Protein AF-A0A0Q0DP15-F1 (afdb_monomer)

Sequence (105 aa):
FTLLGRHAGYTGVLSVGRVQTPTLRLVVDRDREIANFIPKPFWNLDVQLCTAGHSFLAKWVADESVTDEEGRCLDQSAAAAALNALQNSQTATAISVDTERARDS

Nearest PDB structures (foldseek):
  7byf-assembly2_E  TM=5.733E-01  e=7.388E+00  Mus musculus
  4rnd-assembly1_C  TM=3.092E-01  e=5.665E+00  Saccharomyces cerevisiae S288C
  4rnd-assembly1_A  TM=2.170E-01  e=3.560E+00  Saccharomyces cerevisiae S288C

Solvent-accessible surface area (backbone atoms only — not comparable to full-atom values): 6928 Å² total; per-residue (Å²): 101,34,70,62,36,42,77,72,69,40,87,66,81,58,84,79,45,93,57,62,44,58,55,52,45,57,53,54,53,50,52,49,52,58,74,67,58,74,92,72,79,67,56,84,49,80,42,83,45,75,56,98,91,46,73,48,79,44,73,67,81,69,59,74,93,45,30,52,101,84,61,46,23,61,43,70,66,60,50,52,52,50,49,54,53,52,73,74,45,93,76,85,80,86,88,78,85,85,87,82,86,84,75,92,128

Foldseek 3Di:
DQVVCVVVVNPDDDDDDPPVVVVVVVVVVVVVCVVPDDDADFDKDWDWDDDPNDTDIDIDQADPVQADPVRTGRDPVSRVVVVVVRVPDPDDDDPDDDDDDDDDD

Mean predicted aligned error: 9.31 Å

Radius of gyration: 25.44 Å; Cα contacts (8 Å, |Δi|>4): 76; chains: 1; bounding box: 50×42×63 Å

Structure (mmCIF, N/CA/C/O backbone):
data_AF-A0A0Q0DP15-F1
#
_entry.id   AF-A0A0Q0DP15-F1
#
loop_
_atom_site.group_PDB
_atom_site.id
_atom_site.type_symbol
_atom_site.label_atom_id
_atom_site.label_alt_id
_atom_site.label_comp_id
_atom_site.label_asym_id
_atom_site.label_entity_id
_atom_site.label_seq_id
_atom_site.pdbx_PDB_ins_code
_atom_site.Cartn_x
_atom_site.Cartn_y
_atom_site.Cartn_z
_atom_site.occupancy
_atom_site.B_iso_or_equiv
_atom_site.auth_seq_id
_atom_site.auth_comp_id
_atom_site.auth_asym_id
_atom_site.auth_atom_id
_atom_site.pdbx_PDB_model_num
ATOM 1 N N . PHE A 1 1 ? 26.738 3.510 -33.114 1.00 63.53 1 PHE A N 1
ATOM 2 C CA . PHE A 1 1 ? 25.435 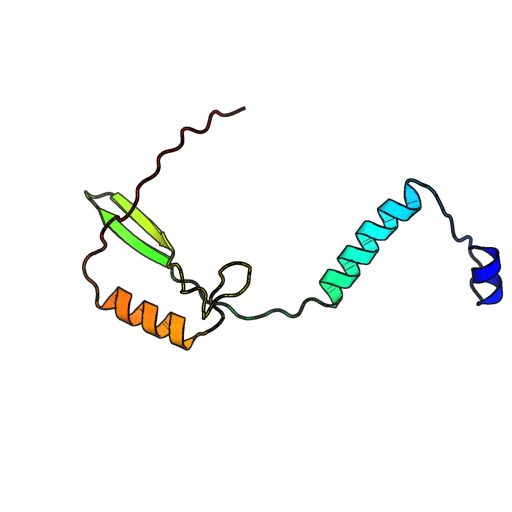2.823 -32.987 1.00 63.53 1 PHE A CA 1
ATOM 3 C C . PHE A 1 1 ? 24.882 2.381 -34.337 1.00 63.53 1 PHE A C 1
ATOM 5 O O . PHE A 1 1 ? 24.771 1.184 -34.536 1.00 63.53 1 PHE A O 1
ATOM 12 N N . THR A 1 2 ? 24.647 3.272 -35.306 1.00 67.69 2 THR A N 1
ATOM 13 C CA . THR A 1 2 ? 24.104 2.895 -36.633 1.00 67.69 2 THR A CA 1
ATOM 14 C C . THR A 1 2 ? 24.918 1.841 -37.401 1.00 67.69 2 THR A C 1
ATOM 16 O O . THR A 1 2 ? 24.329 0.917 -37.948 1.00 67.69 2 THR A O 1
ATOM 19 N N . LEU A 1 3 ? 26.258 1.916 -37.414 1.00 69.81 3 LEU A N 1
ATOM 20 C CA . LEU A 1 3 ? 27.094 0.903 -38.089 1.00 69.81 3 LEU A CA 1
ATOM 21 C C . LEU A 1 3 ? 27.022 -0.478 -37.415 1.00 69.81 3 LEU A C 1
ATOM 23 O O . LEU A 1 3 ? 26.968 -1.492 -38.099 1.00 69.81 3 LEU A O 1
ATOM 27 N N . LEU A 1 4 ? 26.944 -0.512 -36.080 1.00 70.62 4 LEU A N 1
ATOM 28 C CA . LEU A 1 4 ? 26.744 -1.749 -35.317 1.00 70.62 4 LEU A CA 1
ATOM 29 C C . LEU A 1 4 ? 25.350 -2.340 -35.575 1.00 70.62 4 LEU A C 1
ATOM 31 O O . LEU A 1 4 ? 25.225 -3.543 -35.769 1.00 70.62 4 LEU A O 1
ATOM 35 N N . GLY A 1 5 ? 24.319 -1.490 -35.653 1.00 68.06 5 GLY A N 1
ATOM 36 C CA . GLY A 1 5 ? 22.962 -1.902 -36.018 1.00 68.06 5 GLY A CA 1
ATOM 37 C C . GLY A 1 5 ? 22.892 -2.505 -37.422 1.00 68.06 5 GLY A C 1
ATOM 38 O O . GLY A 1 5 ? 22.289 -3.557 -37.598 1.00 68.06 5 GLY A O 1
ATOM 39 N N . ARG A 1 6 ? 23.570 -1.902 -38.408 1.00 68.50 6 ARG A N 1
ATOM 40 C CA . ARG A 1 6 ? 23.619 -2.427 -39.784 1.00 68.50 6 ARG A CA 1
ATOM 41 C C . ARG A 1 6 ? 24.277 -3.799 -39.881 1.00 68.50 6 ARG A C 1
ATOM 43 O O . ARG A 1 6 ? 23.768 -4.647 -40.604 1.00 68.50 6 ARG A O 1
ATOM 50 N N . HIS A 1 7 ? 25.350 -4.048 -39.128 1.00 70.19 7 HIS A N 1
ATOM 51 C CA . HIS A 1 7 ? 25.954 -5.385 -39.055 1.00 70.19 7 HIS A CA 1
ATOM 52 C C . HIS A 1 7 ? 25.034 -6.424 -38.390 1.00 70.19 7 HIS A C 1
ATOM 54 O O . HIS A 1 7 ? 25.130 -7.602 -38.709 1.00 70.19 7 HIS A O 1
ATOM 60 N N . ALA A 1 8 ? 24.115 -5.992 -37.523 1.00 73.19 8 ALA A N 1
ATOM 61 C CA . ALA A 1 8 ? 23.087 -6.837 -36.913 1.00 73.19 8 ALA A CA 1
ATOM 62 C C . ALA A 1 8 ? 21.783 -6.933 -37.742 1.00 73.19 8 ALA A C 1
ATOM 64 O O . ALA A 1 8 ? 20.787 -7.456 -37.250 1.00 73.19 8 ALA A O 1
ATOM 65 N N . GLY A 1 9 ? 21.763 -6.423 -38.983 1.00 73.94 9 GLY A N 1
ATOM 66 C CA . GLY A 1 9 ? 20.603 -6.490 -39.883 1.00 73.94 9 GLY A CA 1
ATOM 67 C C . GLY A 1 9 ? 19.616 -5.317 -39.787 1.00 73.94 9 GLY A C 1
ATOM 68 O O . GLY A 1 9 ? 18.597 -5.325 -40.472 1.00 73.94 9 GLY A O 1
ATOM 69 N N . TYR A 1 10 ? 19.903 -4.283 -38.987 1.00 74.31 10 TYR A N 1
ATOM 70 C CA . TYR A 1 10 ? 19.070 -3.079 -38.889 1.00 74.31 10 TYR A CA 1
ATOM 71 C C . TYR A 1 10 ? 19.385 -2.085 -40.018 1.00 74.31 10 TYR A C 1
ATOM 73 O O . TYR A 1 10 ? 20.461 -1.489 -40.065 1.00 74.31 10 TYR A O 1
ATOM 81 N N . THR A 1 11 ? 18.433 -1.862 -40.924 1.00 71.38 11 THR A N 1
ATOM 82 C CA . THR A 1 11 ? 18.593 -1.005 -42.116 1.00 71.38 11 THR A CA 1
ATOM 83 C C . THR A 1 11 ? 18.409 0.498 -41.851 1.00 71.38 11 THR A C 1
ATOM 85 O O . THR A 1 11 ? 18.738 1.313 -42.715 1.00 71.38 11 THR A O 1
ATOM 88 N N . GLY A 1 12 ? 17.929 0.887 -40.664 1.00 75.81 12 GLY A N 1
ATOM 89 C CA . GLY A 1 12 ? 17.688 2.282 -40.273 1.00 75.81 12 GLY A CA 1
ATOM 90 C C . GLY A 1 12 ? 18.897 3.010 -39.665 1.00 75.81 12 GLY A C 1
ATOM 91 O O . GLY A 1 12 ? 20.003 2.476 -39.564 1.00 75.81 12 GLY A O 1
ATOM 92 N N . VAL A 1 13 ? 18.677 4.254 -39.222 1.00 73.00 13 VAL A N 1
ATOM 93 C CA . VAL A 1 13 ? 19.646 5.039 -38.434 1.00 73.00 13 VAL A CA 1
ATOM 94 C C . VAL A 1 13 ? 19.307 4.915 -36.950 1.00 73.00 13 VAL A C 1
ATOM 96 O O . VAL A 1 13 ? 18.152 5.061 -36.564 1.00 73.00 13 VAL A O 1
ATOM 99 N N . LEU A 1 14 ? 20.311 4.656 -36.110 1.00 72.81 14 LEU A N 1
ATOM 100 C CA . LEU A 1 14 ? 20.189 4.739 -34.654 1.00 72.81 14 LEU A CA 1
ATOM 101 C C . LEU A 1 14 ? 20.706 6.112 -34.219 1.00 72.81 14 LEU A C 1
ATOM 103 O O . LEU A 1 14 ? 21.912 6.298 -34.028 1.00 72.81 14 LEU A O 1
ATOM 107 N N . SER A 1 15 ? 19.798 7.087 -34.137 1.00 71.81 15 SER A N 1
ATOM 108 C CA . SER A 1 15 ? 20.112 8.447 -33.698 1.00 71.81 15 SER A CA 1
ATOM 109 C C . SER A 1 15 ? 20.452 8.461 -32.210 1.00 71.81 15 SER A C 1
ATOM 111 O O . SER A 1 15 ? 19.698 7.949 -31.383 1.00 71.81 15 SER A O 1
ATOM 113 N N . VAL A 1 16 ? 21.584 9.073 -31.872 1.00 75.38 16 VAL A N 1
ATOM 114 C CA . VAL A 1 16 ? 22.017 9.284 -30.488 1.00 75.38 16 VAL A CA 1
ATOM 115 C C . VAL A 1 16 ? 22.195 10.773 -30.266 1.00 75.38 16 VAL A C 1
ATOM 117 O O . VAL A 1 16 ? 22.871 11.442 -31.045 1.00 75.38 16 VAL A O 1
ATOM 120 N N . GLY A 1 17 ? 21.592 11.289 -29.200 1.00 76.62 17 GLY A N 1
ATOM 121 C CA . GLY A 1 17 ? 21.629 12.710 -28.879 1.00 76.62 17 GLY A CA 1
ATOM 122 C C . GLY A 1 17 ? 21.384 12.956 -27.398 1.00 76.62 17 GLY A C 1
ATOM 123 O O . GLY A 1 17 ? 20.682 12.188 -26.742 1.00 76.62 17 GLY A O 1
ATOM 124 N N . ARG A 1 18 ? 21.941 14.053 -26.869 1.00 83.12 18 ARG A N 1
ATOM 125 C CA . ARG A 1 18 ? 21.866 14.409 -25.436 1.00 83.12 18 ARG A CA 1
ATOM 126 C C . ARG A 1 18 ? 20.441 14.629 -24.920 1.00 83.12 18 ARG A C 1
ATOM 128 O O . ARG A 1 18 ? 20.249 14.611 -23.717 1.00 83.12 18 ARG A O 1
ATOM 135 N N . VAL A 1 19 ? 19.472 14.834 -25.810 1.00 85.00 19 VAL A N 1
ATOM 136 C CA . VAL A 1 19 ? 18.048 14.985 -25.468 1.00 85.00 19 VAL A CA 1
ATOM 137 C C . VAL A 1 19 ? 17.261 13.753 -25.909 1.00 85.00 19 VAL A C 1
ATOM 139 O O . VAL A 1 19 ? 16.584 13.131 -25.102 1.00 85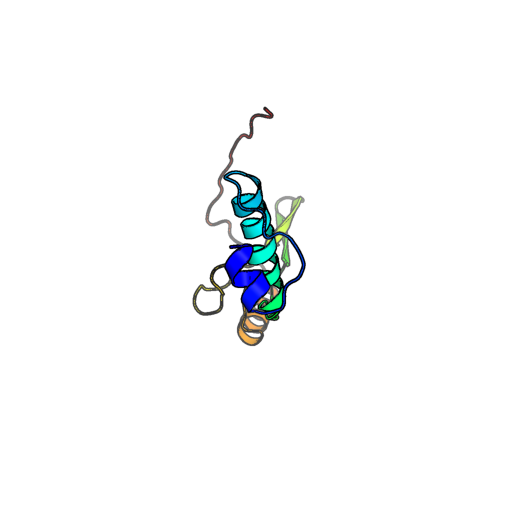.00 19 VAL A O 1
ATOM 142 N N . GLN A 1 20 ? 17.430 13.331 -27.166 1.00 81.44 20 GLN A N 1
ATOM 143 C CA . GLN A 1 20 ? 16.700 12.191 -27.730 1.00 81.44 20 GLN A CA 1
ATOM 144 C C . GLN A 1 20 ? 16.934 10.888 -26.955 1.00 81.44 20 GLN A C 1
ATOM 146 O O . GLN A 1 20 ? 15.984 10.161 -26.680 1.00 81.44 20 GLN A O 1
ATOM 151 N N . THR A 1 21 ? 18.183 10.588 -26.582 1.00 86.00 21 THR A N 1
ATOM 152 C CA . THR A 1 21 ? 18.515 9.332 -25.900 1.00 86.00 21 THR A CA 1
ATOM 153 C C . THR A 1 21 ? 18.023 9.311 -24.445 1.00 86.00 21 THR A C 1
ATOM 155 O O . THR A 1 21 ? 17.425 8.304 -24.069 1.00 86.00 21 THR A O 1
ATOM 158 N N . PRO A 1 22 ? 18.175 10.379 -23.630 1.00 87.19 22 PRO A N 1
ATOM 159 C CA . PRO A 1 22 ? 17.565 10.413 -22.298 1.00 87.19 22 PRO A CA 1
ATOM 160 C C . PRO A 1 22 ? 16.036 10.384 -22.310 1.00 87.19 22 PRO A C 1
ATOM 162 O O . PRO A 1 22 ? 15.450 9.684 -21.493 1.00 87.19 22 PRO A O 1
ATOM 165 N N . THR A 1 23 ? 15.378 11.068 -23.251 1.00 88.19 23 THR A N 1
ATOM 166 C CA . THR A 1 23 ? 13.912 11.009 -23.366 1.00 88.19 23 THR A CA 1
ATOM 167 C C . THR A 1 23 ? 13.435 9.608 -23.743 1.00 88.19 23 THR A C 1
ATOM 169 O O . THR A 1 23 ? 12.527 9.086 -23.103 1.00 88.19 23 THR A O 1
ATOM 172 N N . LEU A 1 24 ? 14.076 8.963 -24.726 1.00 89.12 24 LEU A N 1
ATOM 173 C CA . LEU A 1 24 ? 13.759 7.579 -25.088 1.00 89.12 24 LEU A CA 1
ATOM 174 C C . LEU A 1 24 ? 13.978 6.627 -23.905 1.00 89.12 24 LEU A C 1
ATOM 176 O O . LEU A 1 24 ? 13.189 5.709 -23.705 1.00 89.12 24 LEU A O 1
ATOM 180 N N . ARG A 1 25 ? 15.022 6.863 -23.102 1.00 90.88 25 ARG A N 1
ATOM 181 C CA . ARG A 1 25 ? 15.300 6.063 -21.908 1.00 90.88 25 ARG A CA 1
ATOM 182 C C . ARG A 1 25 ? 14.165 6.129 -20.887 1.00 90.88 25 ARG A C 1
ATOM 184 O O . ARG A 1 25 ? 13.780 5.078 -20.402 1.00 90.88 25 ARG A O 1
ATOM 191 N N . LEU A 1 26 ? 13.607 7.308 -20.603 1.00 93.88 26 LEU A N 1
ATOM 192 C CA . LEU A 1 26 ? 12.480 7.438 -19.665 1.00 93.88 26 LEU A CA 1
ATOM 193 C C . LEU A 1 26 ? 11.275 6.593 -20.097 1.00 93.88 26 LEU A C 1
ATOM 195 O O . LEU A 1 26 ? 10.666 5.924 -19.269 1.00 93.88 26 LEU A O 1
ATOM 199 N N . VAL A 1 27 ? 10.962 6.595 -21.396 1.00 94.44 27 VAL A N 1
ATOM 200 C CA . VAL A 1 27 ? 9.861 5.793 -21.950 1.00 94.44 27 VAL A CA 1
ATOM 201 C C . VAL A 1 27 ? 10.168 4.300 -21.832 1.00 94.44 27 VAL A C 1
ATOM 203 O O . VAL A 1 27 ? 9.354 3.554 -21.308 1.00 94.44 27 VAL A O 1
ATOM 206 N N . VAL A 1 28 ? 11.363 3.868 -22.246 1.00 95.19 28 VAL A N 1
ATOM 207 C CA . VAL A 1 28 ? 11.766 2.452 -22.187 1.00 95.19 28 VAL A CA 1
ATOM 208 C C . VAL A 1 28 ? 11.818 1.929 -20.750 1.00 95.19 28 VAL A C 1
ATOM 210 O O . VAL A 1 28 ? 11.418 0.793 -20.500 1.00 95.19 28 VAL A O 1
ATOM 213 N N . ASP A 1 29 ? 12.323 2.727 -19.811 1.00 96.62 29 ASP A N 1
ATOM 214 C CA . ASP A 1 29 ? 12.393 2.349 -18.401 1.00 96.62 29 ASP A CA 1
ATOM 215 C C . ASP A 1 29 ? 10.969 2.222 -17.824 1.00 96.62 29 ASP A C 1
ATOM 217 O O . ASP A 1 29 ? 10.649 1.193 -17.227 1.00 96.62 29 ASP A O 1
ATOM 221 N N . ARG A 1 30 ? 10.066 3.167 -18.129 1.00 96.75 30 ARG A N 1
ATOM 222 C CA . ARG A 1 30 ? 8.654 3.086 -17.724 1.00 96.75 30 ARG A CA 1
ATOM 223 C C . ARG A 1 30 ? 7.924 1.891 -18.344 1.00 96.75 30 ARG A C 1
ATOM 225 O O . ARG A 1 30 ? 7.187 1.203 -17.642 1.00 96.75 30 ARG A O 1
ATOM 232 N N . ASP A 1 31 ? 8.141 1.608 -19.626 1.00 96.69 31 ASP A N 1
ATOM 233 C CA . ASP A 1 31 ? 7.543 0.453 -20.306 1.00 96.69 31 ASP A CA 1
ATOM 234 C C . ASP A 1 31 ? 7.996 -0.863 -19.664 1.00 96.69 31 ASP A C 1
ATOM 236 O O . ASP A 1 31 ? 7.191 -1.774 -19.469 1.00 96.69 31 ASP A O 1
ATOM 240 N N . ARG A 1 32 ? 9.276 -0.963 -19.279 1.00 96.94 32 ARG A N 1
ATOM 241 C CA . ARG A 1 32 ? 9.805 -2.127 -18.553 1.00 96.94 32 ARG A CA 1
ATOM 242 C C . ARG A 1 32 ? 9.206 -2.256 -17.159 1.00 96.94 32 ARG A C 1
ATOM 244 O O . ARG A 1 32 ? 8.903 -3.372 -16.752 1.00 96.94 32 ARG A O 1
ATOM 251 N N . GLU A 1 33 ? 9.038 -1.158 -16.428 1.00 96.75 33 GLU A N 1
ATOM 252 C CA . GLU A 1 33 ? 8.359 -1.173 -15.127 1.00 96.75 33 GLU A CA 1
ATOM 253 C C . GLU A 1 33 ? 6.919 -1.676 -15.254 1.00 96.75 33 GLU A C 1
ATOM 255 O O . GLU A 1 33 ? 6.505 -2.528 -14.476 1.00 96.75 33 GLU A O 1
ATOM 260 N N . ILE A 1 34 ? 6.172 -1.194 -16.254 1.00 96.44 34 ILE A N 1
ATOM 261 C CA . ILE A 1 34 ? 4.796 -1.638 -16.515 1.00 96.44 34 ILE A CA 1
ATOM 262 C C . ILE A 1 34 ? 4.776 -3.119 -16.904 1.00 96.44 34 ILE A C 1
ATOM 264 O O . ILE A 1 34 ? 3.981 -3.879 -16.358 1.00 96.44 34 ILE A O 1
ATOM 268 N N . ALA A 1 35 ? 5.653 -3.547 -17.817 1.00 97.06 35 ALA A N 1
ATOM 269 C CA . ALA A 1 35 ? 5.704 -4.933 -18.284 1.00 97.06 35 ALA A CA 1
ATOM 270 C C . ALA A 1 35 ? 6.071 -5.926 -17.169 1.00 97.06 35 ALA A C 1
ATOM 272 O O . ALA A 1 35 ? 5.606 -7.063 -17.184 1.00 97.06 35 ALA A O 1
ATOM 273 N N . ASN A 1 36 ? 6.890 -5.495 -16.207 1.00 97.25 36 ASN A N 1
ATOM 274 C CA . ASN A 1 36 ? 7.301 -6.307 -15.063 1.00 97.25 36 ASN A CA 1
ATOM 275 C C . ASN A 1 36 ? 6.403 -6.113 -13.827 1.00 97.25 36 ASN A C 1
ATOM 277 O O . ASN A 1 36 ? 6.660 -6.730 -12.792 1.00 97.25 36 ASN A O 1
ATOM 281 N N . PHE A 1 37 ? 5.370 -5.266 -13.898 1.00 96.19 37 PHE A N 1
ATOM 282 C CA . PHE A 1 37 ? 4.460 -5.041 -12.780 1.00 96.19 37 PHE A CA 1
ATOM 283 C C . PHE A 1 37 ? 3.585 -6.275 -12.548 1.00 96.19 37 PHE A C 1
ATOM 285 O O . PHE A 1 37 ? 2.842 -6.709 -13.428 1.00 96.19 37 PHE A O 1
ATOM 292 N N . ILE A 1 38 ? 3.640 -6.817 -11.331 1.00 95.12 38 ILE A N 1
ATOM 293 C CA . ILE A 1 38 ? 2.781 -7.915 -10.884 1.00 95.12 38 ILE A CA 1
ATOM 294 C C . I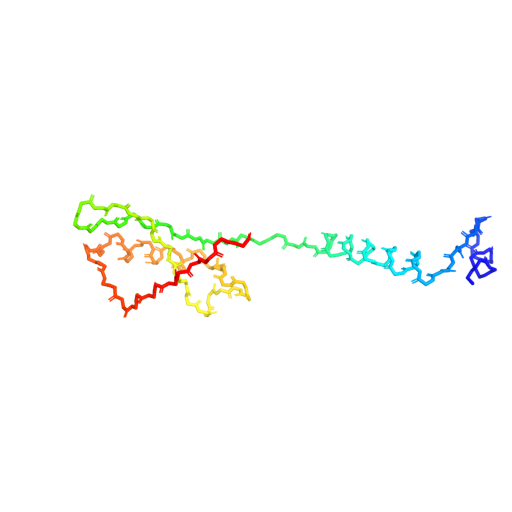LE A 1 38 ? 1.765 -7.329 -9.895 1.00 95.12 38 ILE A C 1
ATOM 296 O O . ILE A 1 38 ? 2.157 -6.996 -8.772 1.00 95.12 38 ILE A O 1
ATOM 300 N N . PRO A 1 39 ? 0.477 -7.194 -10.274 1.00 94.88 39 PRO A N 1
ATOM 301 C CA . PRO A 1 39 ? -0.557 -6.715 -9.367 1.00 94.88 39 PRO A CA 1
ATOM 302 C C . PRO A 1 39 ? -0.680 -7.631 -8.148 1.00 94.88 39 PRO A C 1
ATOM 304 O O . PRO A 1 39 ? -0.707 -8.856 -8.285 1.00 94.88 39 PRO A O 1
ATOM 307 N N . LYS A 1 40 ? -0.801 -7.039 -6.961 1.00 93.69 40 LYS A N 1
ATOM 308 C CA . LYS A 1 40 ? -1.038 -7.760 -5.707 1.00 93.69 40 LYS A CA 1
ATOM 309 C C . LYS A 1 40 ? -2.329 -7.252 -5.066 1.00 93.69 40 LYS A C 1
ATOM 311 O O . LYS A 1 40 ? -2.535 -6.037 -5.044 1.00 93.69 40 LYS A O 1
ATOM 316 N N . PRO A 1 41 ? -3.207 -8.141 -4.571 1.00 95.94 41 PRO A N 1
ATOM 317 C CA . PRO A 1 41 ? -4.351 -7.709 -3.784 1.00 95.94 41 PRO A CA 1
ATOM 318 C C . PRO A 1 41 ? -3.866 -7.078 -2.476 1.00 95.94 41 PRO A C 1
ATOM 320 O O . PRO A 1 41 ? -2.870 -7.515 -1.901 1.00 95.94 41 PRO A O 1
ATOM 323 N N . PHE A 1 42 ? -4.589 -6.064 -2.017 1.00 96.81 42 PHE A N 1
ATOM 324 C CA . PHE A 1 42 ? -4.380 -5.438 -0.719 1.00 96.81 42 PHE A CA 1
ATOM 325 C C . PHE A 1 42 ? -5.728 -5.062 -0.104 1.00 96.81 42 PHE A C 1
ATOM 327 O O . PHE A 1 42 ? -6.738 -4.962 -0.807 1.00 96.81 42 PHE A O 1
ATOM 334 N N . TRP A 1 43 ? -5.737 -4.843 1.207 1.00 96.75 43 TRP A N 1
ATOM 335 C CA . TRP A 1 43 ? -6.940 -4.543 1.975 1.00 96.75 43 TRP A CA 1
ATOM 336 C C . TRP A 1 43 ? -6.787 -3.232 2.739 1.00 96.75 43 TRP A C 1
ATOM 338 O O . TRP A 1 43 ? -5.769 -2.990 3.376 1.00 96.75 43 TRP A O 1
ATOM 348 N N . ASN A 1 44 ? -7.836 -2.414 2.698 1.00 95.19 44 ASN A N 1
ATOM 349 C CA . ASN A 1 44 ? -7.985 -1.196 3.488 1.00 95.19 44 ASN A CA 1
ATOM 350 C C . ASN A 1 44 ? -9.353 -1.219 4.169 1.00 95.19 44 ASN A C 1
ATOM 352 O O . ASN A 1 44 ? -10.299 -1.802 3.634 1.00 95.19 44 ASN A O 1
ATOM 356 N N . LEU A 1 45 ? -9.462 -0.564 5.325 1.00 93.94 45 LEU A N 1
ATOM 357 C CA . LEU A 1 45 ? -10.728 -0.403 6.035 1.00 93.94 45 LEU A CA 1
ATOM 358 C C . LEU A 1 45 ? -11.016 1.083 6.231 1.00 93.94 45 LEU A C 1
ATOM 360 O O . LEU A 1 45 ? -10.193 1.809 6.793 1.00 93.94 45 LEU A O 1
ATOM 364 N N . ASP A 1 46 ? -12.204 1.496 5.802 1.00 93.81 46 ASP A N 1
ATOM 365 C CA . ASP A 1 46 ? -12.764 2.809 6.095 1.00 93.81 46 ASP A CA 1
ATOM 366 C C . ASP A 1 46 ? -13.765 2.674 7.248 1.00 93.81 46 ASP A C 1
ATOM 368 O O . ASP A 1 46 ? -14.641 1.806 7.244 1.00 93.81 46 ASP A O 1
ATOM 372 N N . VAL A 1 47 ? -13.634 3.542 8.247 1.00 91.75 47 VAL A N 1
ATOM 373 C CA . VAL A 1 47 ? -14.458 3.549 9.455 1.00 91.75 47 VAL A CA 1
ATOM 374 C C . VAL A 1 47 ? -15.187 4.879 9.543 1.00 91.75 47 VAL A C 1
ATOM 376 O O . VAL A 1 47 ? -14.570 5.938 9.651 1.00 91.75 47 VAL A O 1
ATOM 379 N N . GLN A 1 48 ? -16.516 4.833 9.522 1.00 92.19 48 GLN A N 1
ATOM 380 C CA . GLN A 1 48 ? -17.340 6.014 9.746 1.00 92.19 48 GLN A CA 1
ATOM 381 C C . GLN A 1 48 ? -17.364 6.338 11.242 1.00 92.19 48 GLN A C 1
ATOM 383 O O . GLN A 1 48 ? -17.985 5.627 12.030 1.00 92.19 48 GLN A O 1
ATOM 388 N N . LEU A 1 49 ? -16.708 7.428 11.627 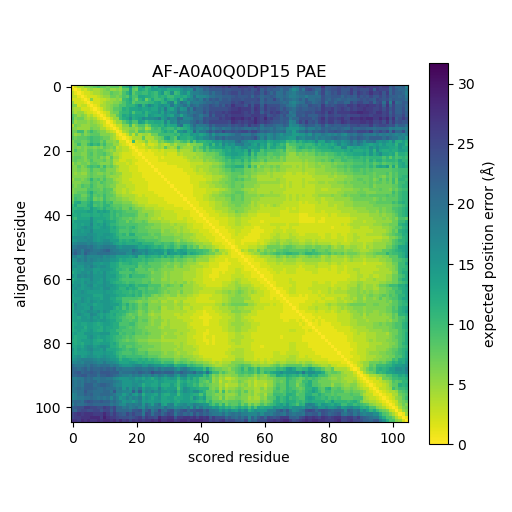1.00 90.81 49 LEU A N 1
ATOM 389 C CA . LEU A 1 49 ? -16.727 7.947 12.989 1.00 90.81 49 LEU A CA 1
ATOM 390 C C . LEU A 1 49 ? -17.693 9.126 13.084 1.00 90.81 49 LEU A C 1
ATOM 392 O O . LEU A 1 49 ? -17.891 9.866 12.118 1.00 90.81 49 LEU A O 1
ATOM 396 N N . CYS A 1 50 ? -18.294 9.295 14.260 1.00 90.19 50 CYS A N 1
ATOM 397 C CA . CYS A 1 50 ? -19.161 10.421 14.577 1.00 90.19 50 CYS A CA 1
ATOM 398 C C . CYS A 1 50 ? -18.744 11.023 15.919 1.00 90.19 50 CYS A C 1
ATOM 400 O O . CYS A 1 50 ? -18.619 10.314 16.915 1.00 90.19 50 CYS A O 1
ATOM 402 N N . THR A 1 51 ? -18.532 12.335 15.944 1.00 88.50 51 THR A N 1
ATOM 403 C CA . THR A 1 51 ? -18.211 13.090 17.156 1.00 88.50 51 THR A CA 1
ATOM 404 C C . THR A 1 51 ? -18.938 14.426 17.137 1.00 88.50 51 THR A C 1
ATOM 406 O O . THR A 1 51 ? -18.939 15.120 16.124 1.00 88.50 51 THR A O 1
ATOM 409 N N . ALA A 1 52 ? -19.604 14.775 18.240 1.00 88.44 52 ALA A N 1
ATOM 410 C CA . ALA A 1 52 ? -20.347 16.032 18.387 1.00 88.44 52 ALA A CA 1
ATOM 411 C C . ALA A 1 52 ? -21.305 16.360 17.212 1.00 88.44 52 ALA A C 1
ATOM 413 O O . ALA A 1 52 ? -21.475 17.519 16.850 1.00 88.44 52 ALA A O 1
ATOM 414 N N . GLY A 1 53 ? -21.922 15.341 16.599 1.00 90.19 53 GLY A N 1
ATOM 415 C CA . GLY A 1 53 ? -22.825 15.500 15.448 1.00 90.19 53 GLY A CA 1
ATOM 416 C C . GLY A 1 53 ? -22.131 15.615 14.085 1.00 90.19 53 GLY A C 1
ATOM 417 O O . GLY A 1 53 ? -22.806 15.660 13.059 1.00 90.19 53 GLY A O 1
ATOM 418 N N . HIS A 1 54 ? -20.799 15.605 14.048 1.00 91.94 54 HIS A N 1
ATOM 419 C CA . HIS A 1 54 ? -20.005 15.591 12.826 1.00 91.94 54 HIS A CA 1
ATOM 420 C C . HIS A 1 54 ? -19.544 14.174 12.508 1.00 91.94 54 HIS A C 1
ATOM 422 O O . HIS A 1 54 ? -18.961 13.491 13.347 1.00 91.94 54 HIS A O 1
ATOM 428 N N . SER A 1 55 ? -19.797 13.745 11.276 1.00 92.88 55 SER A N 1
ATOM 429 C CA . SER A 1 55 ? -19.395 12.436 10.770 1.00 92.88 55 SER A CA 1
ATOM 430 C C . SER A 1 55 ? -18.213 12.581 9.819 1.00 92.88 55 SER A C 1
ATOM 432 O O . SER A 1 55 ? -18.228 13.441 8.942 1.00 92.88 55 SER A O 1
ATOM 434 N N . PHE A 1 56 ? -17.197 11.739 9.981 1.00 93.12 56 PHE A N 1
ATOM 435 C CA . PHE A 1 56 ? -16.032 11.693 9.101 1.00 93.12 56 PHE A CA 1
ATOM 436 C C . PHE A 1 56 ? -15.547 10.254 8.909 1.00 93.12 56 PHE A C 1
ATOM 438 O O . PHE A 1 56 ? -15.805 9.385 9.742 1.00 93.12 56 PHE A O 1
ATOM 445 N N . LEU A 1 57 ? -14.862 10.001 7.794 1.00 93.50 57 LEU A N 1
ATOM 446 C CA . LEU A 1 57 ? -14.235 8.712 7.522 1.00 93.50 57 LEU A CA 1
ATOM 447 C C . LEU A 1 57 ? -12.811 8.712 8.074 1.00 93.50 57 LEU A C 1
ATOM 449 O O . LEU A 1 57 ? -12.011 9.588 7.748 1.00 93.50 57 LEU A O 1
ATOM 453 N N . ALA A 1 58 ? -12.504 7.715 8.892 1.00 92.38 58 ALA A N 1
ATOM 454 C CA . ALA A 1 58 ? -11.157 7.387 9.319 1.00 92.38 58 ALA A CA 1
ATOM 455 C C . ALA A 1 58 ? -10.661 6.165 8.546 1.00 92.38 58 ALA A C 1
ATOM 457 O O . ALA A 1 58 ? -11.435 5.255 8.252 1.00 92.38 58 ALA A O 1
ATOM 458 N N . LYS A 1 59 ? -9.366 6.133 8.241 1.00 93.75 59 LYS A N 1
ATOM 459 C CA . LYS A 1 59 ? -8.724 4.978 7.612 1.00 93.75 59 LYS A CA 1
ATOM 460 C C . LYS A 1 59 ? -7.999 4.162 8.664 1.00 93.75 59 LYS A C 1
ATOM 462 O O . LYS A 1 59 ? -7.296 4.723 9.504 1.00 93.75 59 LYS A O 1
ATOM 467 N N . TRP A 1 60 ? -8.164 2.848 8.607 1.00 93.06 60 TRP A N 1
ATOM 468 C CA . TRP A 1 60 ? -7.349 1.937 9.397 1.00 93.06 60 TRP A CA 1
ATOM 469 C C . TRP A 1 60 ? -5.897 1.964 8.912 1.00 93.06 60 TRP A C 1
ATOM 471 O O . TRP A 1 60 ? -5.637 1.946 7.709 1.00 93.06 60 TRP A O 1
ATOM 481 N N . VAL A 1 61 ? -4.968 1.981 9.865 1.00 92.75 61 VAL A N 1
ATOM 482 C CA . VAL A 1 61 ? -3.532 1.831 9.629 1.00 92.75 61 VAL A CA 1
ATOM 483 C C . VAL A 1 61 ? -3.140 0.437 10.102 1.00 92.75 61 VAL A C 1
ATOM 485 O O . VAL A 1 61 ? -3.290 0.115 11.283 1.00 92.75 61 VAL A O 1
ATOM 488 N N . ALA A 1 62 ? -2.705 -0.399 9.165 1.00 93.19 62 ALA A N 1
ATOM 489 C CA . ALA A 1 62 ? -2.232 -1.743 9.457 1.00 93.19 62 ALA A CA 1
ATOM 490 C C . ALA A 1 62 ? -0.819 -1.715 10.061 1.00 93.19 62 ALA A C 1
ATOM 492 O O . ALA A 1 62 ? -0.081 -0.746 9.895 1.00 93.19 62 ALA A O 1
ATOM 493 N N . ASP A 1 63 ? -0.459 -2.782 10.772 1.00 92.81 63 ASP A N 1
ATOM 494 C CA . ASP A 1 63 ? 0.881 -2.949 11.338 1.00 92.81 63 ASP A CA 1
ATOM 495 C C . ASP A 1 63 ? 1.921 -3.175 10.228 1.00 92.81 63 ASP A C 1
ATOM 497 O O . ASP A 1 63 ? 1.638 -3.872 9.251 1.00 92.81 63 ASP A O 1
ATOM 501 N N . GLU A 1 64 ? 3.132 -2.638 10.397 1.00 92.94 64 GLU A N 1
ATOM 502 C CA . GLU A 1 64 ? 4.213 -2.746 9.406 1.00 92.94 64 GLU A CA 1
ATOM 503 C C . GLU A 1 64 ? 4.570 -4.202 9.059 1.00 92.94 64 GLU A C 1
ATOM 505 O O . GLU A 1 64 ? 5.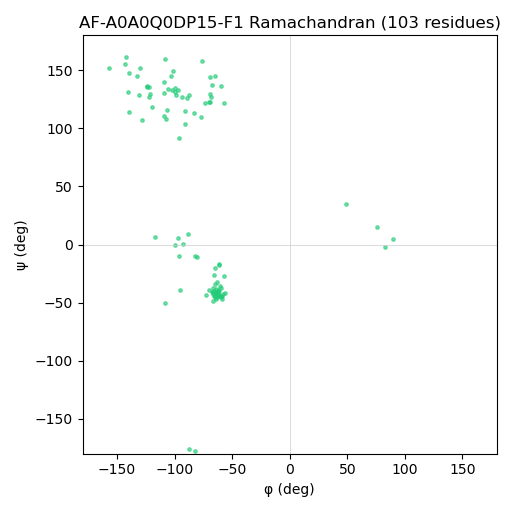005 -4.491 7.946 1.00 92.94 64 GLU A O 1
ATOM 510 N N . SER A 1 65 ? 4.343 -5.144 9.982 1.00 93.31 65 SER A N 1
ATOM 511 C CA . SER A 1 65 ? 4.583 -6.575 9.759 1.00 93.31 65 SER A CA 1
ATOM 512 C C . SER A 1 65 ? 3.685 -7.203 8.689 1.00 93.31 65 SER A C 1
ATOM 514 O O . SER A 1 65 ? 4.031 -8.255 8.148 1.00 93.31 65 SER A O 1
ATOM 516 N N . VAL A 1 66 ? 2.546 -6.577 8.374 1.00 93.44 66 VAL A N 1
ATOM 517 C CA . VAL A 1 66 ? 1.563 -7.074 7.397 1.00 93.44 66 VAL A CA 1
ATOM 518 C C . VAL A 1 66 ? 1.383 -6.140 6.198 1.00 93.44 66 VAL A C 1
ATOM 520 O O . VAL A 1 66 ? 0.495 -6.378 5.369 1.00 93.44 66 VAL A O 1
ATOM 523 N N . THR A 1 67 ? 2.195 -5.085 6.086 1.00 94.75 67 THR A N 1
ATOM 524 C CA . THR A 1 67 ? 2.134 -4.117 4.983 1.00 94.75 67 THR A CA 1
ATOM 525 C C . THR A 1 67 ? 3.300 -4.236 4.011 1.00 94.75 67 THR A C 1
ATOM 527 O O . THR A 1 67 ? 4.358 -4.769 4.333 1.00 94.75 67 THR A O 1
ATOM 530 N N . ASP A 1 68 ? 3.114 -3.714 2.801 1.00 93.06 68 ASP A N 1
ATOM 531 C CA . ASP A 1 68 ? 4.222 -3.434 1.888 1.00 93.06 68 ASP A CA 1
ATOM 532 C C . ASP A 1 68 ? 4.913 -2.091 2.195 1.00 93.06 68 ASP A C 1
ATOM 534 O O . ASP A 1 68 ? 4.550 -1.378 3.130 1.00 93.06 68 ASP A O 1
ATOM 538 N N . GLU A 1 69 ? 5.910 -1.734 1.381 1.00 91.69 69 GLU A N 1
ATOM 539 C CA . GLU A 1 69 ? 6.657 -0.468 1.478 1.00 91.69 69 GLU A CA 1
ATOM 540 C C . GLU A 1 69 ? 5.774 0.782 1.290 1.00 91.69 69 GLU A C 1
ATOM 542 O O . GLU A 1 69 ? 6.175 1.884 1.653 1.00 91.69 69 GLU A O 1
ATOM 547 N N . GLU A 1 70 ? 4.566 0.623 0.740 1.00 90.69 70 GLU A N 1
ATOM 548 C CA . GLU A 1 70 ? 3.582 1.695 0.564 1.00 90.69 70 GLU A CA 1
ATOM 549 C C . GLU A 1 70 ? 2.535 1.720 1.696 1.00 90.69 70 GLU A C 1
ATOM 551 O O . GLU A 1 70 ? 1.578 2.495 1.637 1.00 90.69 70 GLU A O 1
ATOM 556 N N . GLY A 1 71 ? 2.692 0.882 2.729 1.00 92.25 71 GLY A N 1
ATOM 557 C CA . GLY A 1 71 ? 1.781 0.801 3.873 1.00 92.25 71 GLY A CA 1
ATOM 558 C C . GLY A 1 71 ? 0.462 0.080 3.578 1.00 92.25 71 GLY A C 1
ATOM 559 O O . GLY A 1 71 ? -0.492 0.203 4.347 1.00 92.25 71 GLY A O 1
ATOM 560 N N . ARG A 1 72 ? 0.361 -0.669 2.471 1.00 94.38 72 ARG A N 1
ATOM 561 C CA . ARG A 1 72 ? -0.856 -1.411 2.104 1.00 94.38 72 ARG A CA 1
ATOM 562 C C . ARG A 1 72 ? -0.853 -2.786 2.755 1.00 94.38 72 ARG A C 1
ATOM 564 O O . ARG A 1 72 ? 0.100 -3.539 2.580 1.00 94.38 72 ARG A O 1
ATOM 571 N N . CYS A 1 73 ? -1.930 -3.152 3.450 1.00 96.31 73 CYS A N 1
ATOM 572 C CA . CYS A 1 73 ? -2.030 -4.474 4.071 1.00 96.31 73 CYS A CA 1
ATOM 573 C C . CYS A 1 73 ? -2.164 -5.571 3.004 1.00 96.31 73 CYS A C 1
ATOM 575 O O . CYS A 1 73 ? -3.103 -5.543 2.207 1.00 96.31 73 CYS A O 1
ATOM 577 N N . LEU A 1 74 ? -1.249 -6.545 3.007 1.00 95.62 74 LEU A N 1
ATOM 578 C CA . LEU A 1 74 ? -1.241 -7.687 2.080 1.00 95.62 74 LEU A CA 1
ATOM 579 C C . LEU A 1 74 ? -1.817 -8.973 2.696 1.00 95.62 74 LEU A C 1
ATOM 581 O O . LEU A 1 74 ? -1.871 -10.003 2.023 1.00 95.62 74 LEU A O 1
ATOM 585 N N . ASP A 1 75 ? -2.240 -8.933 3.960 1.00 95.88 75 ASP A N 1
ATOM 586 C CA . ASP A 1 75 ? -2.810 -10.077 4.670 1.00 95.88 75 ASP A CA 1
ATOM 587 C C . ASP A 1 75 ? -4.317 -9.886 4.906 1.00 95.88 75 ASP A C 1
ATOM 589 O O . ASP A 1 75 ? -4.761 -9.078 5.727 1.00 95.88 75 ASP A O 1
ATOM 593 N N . GLN A 1 76 ? -5.124 -10.684 4.204 1.00 95.88 76 GLN A N 1
ATOM 594 C CA . GLN A 1 76 ? -6.578 -10.677 4.351 1.00 95.88 76 GLN A CA 1
ATOM 595 C C . GLN A 1 76 ? -7.036 -11.037 5.769 1.00 95.88 76 GLN A C 1
ATOM 597 O O . GLN A 1 76 ? -8.051 -10.520 6.240 1.00 95.88 76 GLN A O 1
ATOM 602 N N . SER A 1 77 ? -6.328 -11.945 6.443 1.00 95.62 77 SER A N 1
ATOM 603 C CA . SER A 1 77 ? -6.689 -12.400 7.785 1.00 95.62 77 SER A CA 1
ATOM 604 C C . SER A 1 77 ? -6.466 -11.297 8.818 1.00 95.62 77 SER A C 1
ATOM 606 O O . SER A 1 77 ? -7.329 -11.083 9.672 1.00 95.62 77 SER A O 1
ATOM 608 N N . ALA A 1 78 ? -5.385 -10.526 8.671 1.00 95.25 78 ALA A N 1
ATOM 609 C CA . ALA A 1 78 ? -5.115 -9.351 9.490 1.00 95.25 78 ALA A CA 1
ATOM 610 C C . ALA A 1 78 ? -6.196 -8.276 9.292 1.00 95.25 78 ALA A C 1
ATOM 612 O O . ALA A 1 78 ? -6.740 -7.759 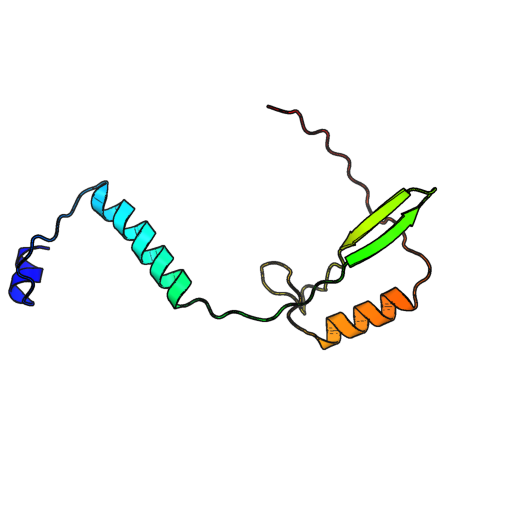10.268 1.00 95.25 78 ALA A O 1
ATOM 613 N N . ALA A 1 79 ? -6.586 -8.005 8.042 1.00 95.62 79 ALA A N 1
ATOM 614 C CA . ALA A 1 79 ? -7.674 -7.076 7.740 1.00 95.62 79 ALA A CA 1
ATOM 615 C C . ALA A 1 79 ? -9.027 -7.546 8.308 1.00 95.62 79 ALA A C 1
ATOM 617 O O . ALA A 1 79 ? -9.779 -6.751 8.872 1.00 95.62 79 ALA A O 1
ATOM 618 N N . ALA A 1 80 ? -9.339 -8.842 8.222 1.00 95.19 80 ALA A N 1
ATOM 619 C CA . ALA A 1 80 ? -10.557 -9.401 8.807 1.00 95.19 80 ALA A CA 1
ATOM 620 C C . ALA A 1 80 ? -10.553 -9.324 10.345 1.00 95.19 80 ALA A C 1
ATOM 622 O O . ALA A 1 80 ? -11.574 -8.998 10.953 1.00 95.19 80 ALA A O 1
ATOM 623 N N . ALA A 1 81 ? -9.409 -9.583 10.984 1.00 94.31 81 ALA A N 1
ATOM 624 C CA . ALA A 1 81 ? -9.249 -9.440 12.428 1.00 94.31 81 ALA A CA 1
ATOM 625 C C . ALA A 1 81 ? -9.444 -7.983 12.874 1.00 94.31 81 ALA A C 1
ATOM 627 O O . ALA A 1 81 ? -10.178 -7.730 13.832 1.00 94.31 81 ALA A O 1
ATOM 628 N N . ALA A 1 82 ? -8.865 -7.028 12.140 1.00 93.19 82 ALA A N 1
ATOM 629 C CA . ALA A 1 82 ? -9.055 -5.602 12.384 1.00 93.19 82 ALA A CA 1
ATOM 630 C C . ALA A 1 82 ? -10.525 -5.185 12.221 1.00 93.19 82 ALA A C 1
ATOM 632 O O . ALA A 1 82 ? -11.060 -4.498 13.088 1.00 93.19 82 ALA A O 1
ATOM 633 N N . LEU A 1 83 ? -11.213 -5.657 11.175 1.00 93.31 83 LEU A N 1
ATOM 634 C CA . LEU A 1 83 ? -12.640 -5.390 10.973 1.00 93.31 83 LEU A CA 1
ATOM 635 C C . LEU A 1 83 ? -13.487 -5.884 12.154 1.00 93.31 83 LEU A C 1
ATOM 637 O O . LEU A 1 83 ? -14.317 -5.136 12.669 1.00 93.31 83 LEU A O 1
ATOM 641 N N . ASN A 1 84 ? -13.249 -7.113 12.619 1.00 93.56 84 ASN A N 1
ATOM 642 C CA . ASN A 1 84 ? -13.957 -7.668 13.772 1.00 93.56 84 ASN A CA 1
ATOM 643 C C . ASN A 1 84 ? -13.673 -6.865 15.053 1.00 93.56 84 ASN A C 1
ATOM 645 O O . ASN A 1 84 ? -14.585 -6.598 15.834 1.00 93.56 84 ASN A O 1
ATOM 649 N N . ALA A 1 85 ? -12.423 -6.454 15.279 1.00 91.00 85 ALA A N 1
ATOM 650 C CA . ALA A 1 85 ? -12.057 -5.632 16.432 1.00 91.00 85 ALA A CA 1
ATOM 651 C C . ALA A 1 85 ? -12.749 -4.259 16.402 1.00 91.00 85 ALA A C 1
ATOM 653 O O . ALA A 1 85 ? -13.266 -3.806 17.424 1.00 91.00 85 ALA A O 1
ATOM 654 N N . LEU A 1 86 ? -12.814 -3.627 15.227 1.00 89.81 86 LEU A N 1
ATOM 655 C CA . LEU A 1 86 ? -13.480 -2.340 15.026 1.00 89.81 86 LEU A CA 1
ATOM 656 C C . LEU A 1 86 ? -14.995 -2.441 15.227 1.00 89.81 86 LEU A C 1
ATOM 658 O O . LEU A 1 86 ? -15.567 -1.591 15.897 1.00 89.81 86 LEU A O 1
ATOM 662 N N . GLN A 1 87 ? -15.644 -3.492 14.717 1.00 87.56 87 GLN A N 1
ATOM 663 C CA . GLN A 1 87 ? -17.089 -3.696 14.894 1.00 87.56 87 GLN A CA 1
ATOM 664 C C . GLN A 1 87 ? -17.486 -3.933 16.356 1.00 87.56 87 GLN A C 1
ATOM 666 O O . GLN A 1 87 ? -18.556 -3.505 16.785 1.00 87.56 87 GLN A O 1
ATOM 671 N N . ASN A 1 88 ? -16.624 -4.602 17.123 1.00 87.00 88 ASN A N 1
ATOM 672 C CA . ASN A 1 88 ? -16.844 -4.842 18.548 1.00 87.00 88 ASN A CA 1
ATOM 673 C C . ASN A 1 88 ? -16.488 -3.628 19.424 1.00 87.00 88 ASN A C 1
ATOM 675 O O . ASN A 1 88 ? -16.807 -3.613 20.614 1.00 87.00 88 ASN A O 1
ATOM 679 N N . SER A 1 89 ? -15.837 -2.611 18.856 1.00 81.56 89 SER A N 1
ATOM 680 C CA . SER A 1 89 ? -15.445 -1.396 19.564 1.00 81.56 89 SER A CA 1
ATOM 681 C C . SER A 1 89 ? -16.511 -0.318 19.387 1.00 81.56 89 SER A C 1
ATOM 683 O O . SER A 1 89 ? -16.892 0.027 18.275 1.00 81.56 89 SER A O 1
ATOM 685 N N . GLN A 1 90 ? -16.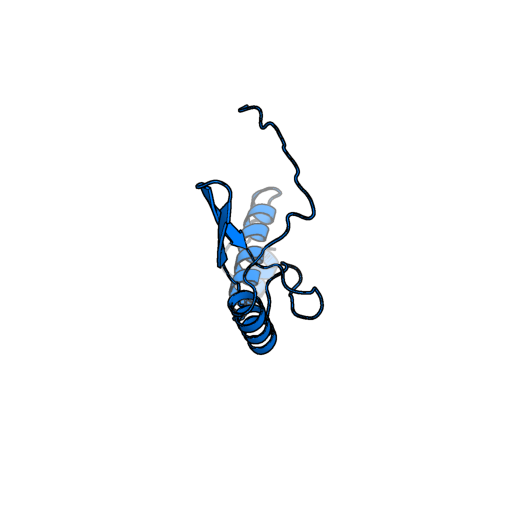998 0.243 20.494 1.00 75.00 90 GLN A N 1
ATOM 686 C CA . GLN A 1 90 ? -18.020 1.301 20.468 1.00 75.00 90 GLN A CA 1
ATOM 687 C C . GLN A 1 90 ? -17.436 2.714 20.553 1.00 75.00 90 GLN A C 1
ATOM 689 O O . GLN A 1 90 ? -18.157 3.695 20.379 1.00 75.00 90 GLN A O 1
ATOM 694 N N . THR A 1 91 ? -16.143 2.834 20.846 1.00 81.19 91 THR A N 1
ATOM 695 C CA . THR A 1 91 ? -15.473 4.113 21.070 1.00 81.19 91 THR A CA 1
ATOM 696 C C . THR A 1 91 ? -14.172 4.180 20.279 1.00 81.19 91 THR A C 1
ATOM 698 O O . THR A 1 91 ? -13.475 3.182 20.105 1.00 81.19 91 THR A O 1
ATOM 701 N N . ALA A 1 92 ? -13.846 5.379 19.801 1.00 85.00 92 ALA A N 1
ATOM 702 C CA . ALA A 1 92 ? -12.558 5.707 19.209 1.00 85.00 92 ALA A CA 1
ATOM 703 C C . ALA A 1 92 ? -11.970 6.896 19.976 1.00 85.00 92 ALA A C 1
ATOM 705 O O . ALA A 1 92 ? -12.679 7.863 20.261 1.00 85.00 92 ALA A O 1
ATOM 706 N N . THR A 1 93 ? -10.684 6.823 20.309 1.00 84.50 93 THR A N 1
ATOM 707 C CA . THR A 1 93 ? -9.975 7.880 21.039 1.00 84.50 93 THR A CA 1
ATOM 708 C C . THR A 1 93 ? -8.997 8.562 20.097 1.00 84.50 93 THR A C 1
ATOM 710 O O . THR A 1 93 ? -8.211 7.892 19.431 1.00 84.50 93 THR A O 1
ATOM 713 N N . ALA A 1 94 ? -9.024 9.893 20.048 1.00 82.50 94 ALA A N 1
ATOM 714 C CA . ALA A 1 94 ? -8.017 10.657 19.323 1.00 82.50 94 ALA A CA 1
ATOM 715 C C . ALA A 1 94 ? -6.696 10.638 20.108 1.00 82.50 94 ALA A C 1
ATOM 717 O O . ALA A 1 94 ? -6.662 11.043 21.268 1.00 82.50 94 ALA A O 1
ATOM 718 N N . ILE A 1 95 ? -5.627 10.147 19.477 1.00 85.56 95 ILE A N 1
ATOM 719 C CA . ILE A 1 95 ? -4.295 10.021 20.094 1.00 85.56 95 ILE A CA 1
ATOM 720 C C . ILE A 1 95 ? -3.422 11.235 19.747 1.00 85.56 95 ILE A C 1
ATOM 722 O O . ILE A 1 95 ? -2.716 11.754 20.607 1.00 85.56 95 ILE A O 1
ATOM 726 N N . SER A 1 96 ? -3.508 11.723 18.510 1.00 84.44 96 SER A N 1
ATOM 727 C CA . SER A 1 96 ? -2.821 12.924 18.033 1.00 84.44 96 SER A CA 1
ATOM 728 C C . SER A 1 96 ? -3.745 13.745 17.133 1.00 84.44 96 SER A C 1
ATOM 730 O O . SER A 1 96 ? -4.611 13.197 16.447 1.00 84.44 96 SER A O 1
ATOM 732 N N . VAL A 1 97 ? -3.587 15.070 17.165 1.00 84.56 97 VAL A N 1
ATOM 733 C CA . VAL A 1 97 ? -4.319 16.009 16.306 1.00 84.56 97 VAL A CA 1
ATOM 734 C C . VAL A 1 97 ? -3.347 17.084 15.847 1.00 84.56 97 VAL A C 1
ATOM 736 O O . VAL A 1 97 ? -2.893 17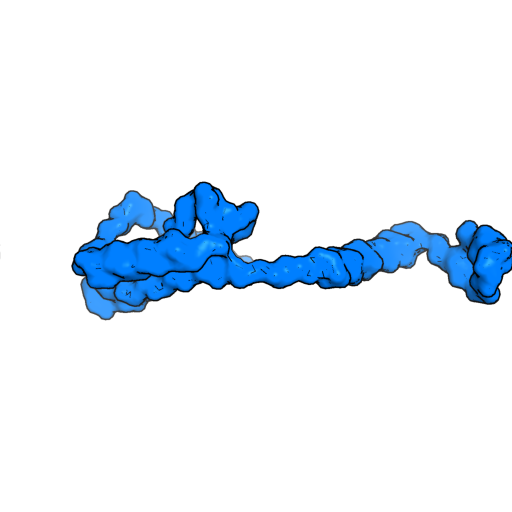.889 16.657 1.00 84.56 97 VAL A O 1
ATOM 739 N N . ASP A 1 98 ? -3.082 17.115 14.547 1.00 85.12 98 ASP A N 1
ATOM 740 C CA . ASP A 1 98 ? -2.276 18.148 13.908 1.00 85.12 98 ASP A CA 1
ATOM 741 C C . ASP A 1 98 ? -3.166 19.045 13.047 1.00 85.12 98 ASP A C 1
ATOM 743 O O . ASP A 1 98 ? -4.110 18.593 12.399 1.00 85.12 98 ASP A O 1
ATOM 747 N N . THR A 1 99 ? -2.900 20.350 13.067 1.00 84.75 99 THR A N 1
ATOM 748 C CA . THR A 1 99 ? -3.621 21.337 12.254 1.00 84.75 99 THR A CA 1
ATOM 749 C C . THR A 1 99 ? -2.613 22.183 11.500 1.00 84.75 99 THR A C 1
ATOM 751 O O . THR A 1 99 ? -1.958 23.047 12.080 1.00 84.75 99 THR A O 1
ATOM 754 N N . GLU A 1 100 ? -2.517 21.961 10.195 1.00 84.62 100 GLU A N 1
ATOM 755 C CA . GLU A 1 100 ? -1.689 22.771 9.312 1.00 84.62 100 GLU A CA 1
ATOM 756 C C . GLU A 1 100 ? -2.562 23.757 8.527 1.00 84.62 100 GLU A C 1
ATOM 758 O O . GLU A 1 100 ? -3.611 23.404 7.988 1.00 84.62 100 GLU A O 1
ATOM 763 N N . ARG A 1 101 ? -2.145 25.027 8.475 1.00 78.56 101 ARG A N 1
ATOM 764 C CA . ARG A 1 101 ? -2.800 26.039 7.638 1.00 78.56 101 ARG A CA 1
ATOM 765 C C . ARG A 1 101 ? -2.128 26.059 6.273 1.00 78.56 101 ARG A C 1
ATOM 767 O O . ARG A 1 101 ? -1.062 26.653 6.130 1.00 78.56 101 ARG A O 1
ATOM 774 N N . ALA A 1 102 ? -2.772 25.471 5.272 1.00 77.50 102 ALA A N 1
ATOM 775 C CA . ALA A 1 102 ? -2.348 25.634 3.889 1.00 77.50 102 ALA A CA 1
ATOM 776 C C . ALA A 1 102 ? -2.591 27.087 3.433 1.00 77.50 102 ALA A C 1
ATOM 778 O O . ALA A 1 102 ? -3.689 27.624 3.588 1.00 77.50 102 ALA A O 1
ATOM 779 N N . ARG A 1 103 ? -1.552 27.743 2.901 1.00 69.50 103 ARG A N 1
ATOM 780 C CA . ARG A 1 103 ? -1.681 28.992 2.138 1.00 69.50 103 ARG A CA 1
ATOM 781 C C . ARG A 1 103 ? -1.845 28.609 0.673 1.00 69.50 103 ARG A C 1
ATOM 783 O O . ARG A 1 103 ? -0.904 28.069 0.094 1.00 69.50 103 ARG A O 1
ATOM 790 N N . ASP A 1 104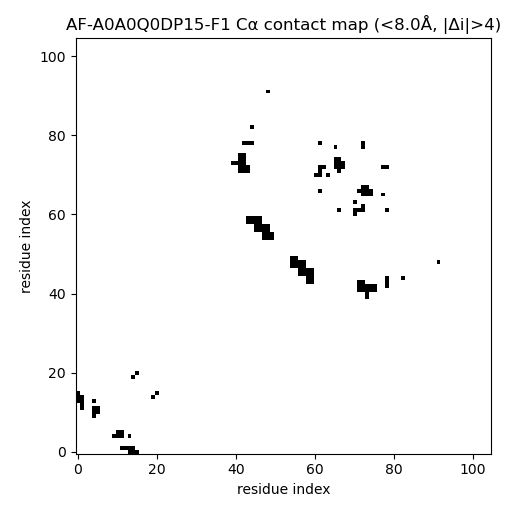 ? -3.002 28.906 0.090 1.00 63.03 104 ASP A N 1
ATOM 791 C CA . ASP A 1 104 ? -3.162 28.844 -1.363 1.00 63.03 104 ASP A CA 1
ATOM 792 C C . ASP A 1 104 ? -2.116 29.769 -2.003 1.00 63.03 104 ASP A C 1
ATOM 794 O O . ASP A 1 104 ? -2.013 30.948 -1.646 1.00 63.03 104 ASP A O 1
ATOM 798 N N . SER A 1 105 ? -1.278 29.183 -2.861 1.00 51.12 105 SER A N 1
ATOM 799 C CA . SER A 1 105 ? -0.207 29.851 -3.613 1.00 51.12 105 SER A CA 1
ATOM 800 C C . SER A 1 105 ? -0.643 30.095 -5.048 1.00 51.12 105 SER A C 1
ATOM 802 O O . SER A 1 105 ? -1.294 29.185 -5.609 1.00 51.12 105 SER A O 1
#

Organism: NCBI:txid251703

pLDDT: mean 87.14, std 9.81, range [51.12, 97.25]

InterPro domains:
  IPR000380 DNA topoisomerase, type IA [PTHR11390] (9-101)
  IPR003601 DNA topoisomerase, type IA, domain 2 [SM00436] (2-44)
  IPR013497 DNA topoisomerase, type IA, central [PF01131] (9-103)
  IPR013497 DNA topoisomerase, type IA, central [PS52039] (1-105)
  IPR013824 DNA topoisomerase, type IA, central region, subdomain 1 [G3DSA:1.10.460.10] (1-37)
  IPR013825 DNA topoisomerase, type IA, central region, subdomain 2 [G3DSA:2.70.20.10] (38-101)
  IPR023405 DNA topoisomerase, type IA, core domain [SSF56712] (2-102)

Secondary structure (DSSP, 8-state):
-HHHHHHTT--S-----TTHHHHHHHHHHHHHHHHT------B--EEEEEETTEEEEEEP---GGGB-TTS-B--HHHHHHHHHHHHH-----------------